Protein AF-A0AAV4I2E2-F1 (afdb_monomer_lite)

InterPro domains:
  IPR019147 Suppressor of white apricot, N-terminal domain [PF09750] (40-128)
  IPR019147 Suppressor of white apricot, N-terminal domain [SM01141] (39-127)
  IPR040397 Suppressor of white apricot [PTHR13161] (1-128)

Structure (mmCIF, N/CA/C/O backbone):
data_AF-A0AAV4I2E2-F1
#
_entry.id   AF-A0AAV4I2E2-F1
#
loop_
_atom_site.group_PDB
_atom_site.id
_atom_site.type_symbol
_atom_site.label_atom_id
_atom_site.label_alt_id
_atom_site.label_comp_id
_atom_site.label_asym_id
_atom_site.label_entity_id
_atom_site.label_seq_id
_atom_site.pdbx_PDB_ins_code
_atom_site.Cartn_x
_atom_site.Cartn_y
_atom_site.Cartn_z
_atom_site.occupancy
_atom_site.B_iso_or_equiv
_atom_site.auth_seq_id
_atom_site.auth_comp_id
_atom_site.auth_asym_id
_atom_site.auth_atom_id
_atom_site.pdbx_PDB_model_num
ATOM 1 N N . MET A 1 1 ? 33.200 1.925 -59.623 1.00 64.94 1 MET A N 1
ATOM 2 C CA . MET A 1 1 ? 31.795 2.356 -59.433 1.00 64.94 1 MET A CA 1
ATOM 3 C C . MET A 1 1 ? 30.841 1.229 -59.009 1.00 64.94 1 MET A C 1
ATOM 5 O O . MET A 1 1 ? 30.247 1.352 -57.949 1.00 64.94 1 MET A O 1
ATOM 9 N N . TRP A 1 2 ? 30.694 0.108 -59.734 1.00 77.62 2 TRP A N 1
ATOM 10 C CA . TRP A 1 2 ? 29.688 -0.926 -59.379 1.00 77.62 2 TRP A CA 1
ATOM 11 C C . TRP A 1 2 ? 29.949 -1.678 -58.055 1.00 77.62 2 TRP A C 1
ATOM 13 O O . TRP A 1 2 ? 29.027 -1.932 -57.280 1.00 77.62 2 TRP A O 1
ATOM 23 N N . HIS A 1 3 ? 31.210 -1.993 -57.744 1.00 85.81 3 HIS A N 1
ATOM 24 C CA . HIS A 1 3 ? 31.565 -2.692 -56.500 1.00 85.81 3 HIS A CA 1
ATOM 25 C C . HIS A 1 3 ? 31.297 -1.866 -55.231 1.00 85.81 3 HIS A C 1
ATOM 27 O O . HIS A 1 3 ? 30.927 -2.430 -54.200 1.00 85.81 3 HIS A O 1
ATOM 33 N N . GLU A 1 4 ? 31.441 -0.541 -55.299 1.00 87.38 4 GLU A N 1
ATOM 34 C CA . GLU A 1 4 ? 31.154 0.364 -54.179 1.00 87.38 4 GLU A CA 1
ATOM 35 C C . GLU A 1 4 ? 29.653 0.493 -53.933 1.00 87.38 4 GLU A C 1
ATOM 37 O O . GLU A 1 4 ? 29.216 0.367 -52.789 1.00 87.38 4 GLU A O 1
ATOM 42 N N . ALA A 1 5 ? 28.855 0.627 -54.998 1.00 88.75 5 ALA A N 1
ATOM 43 C CA . ALA A 1 5 ? 27.396 0.620 -54.906 1.0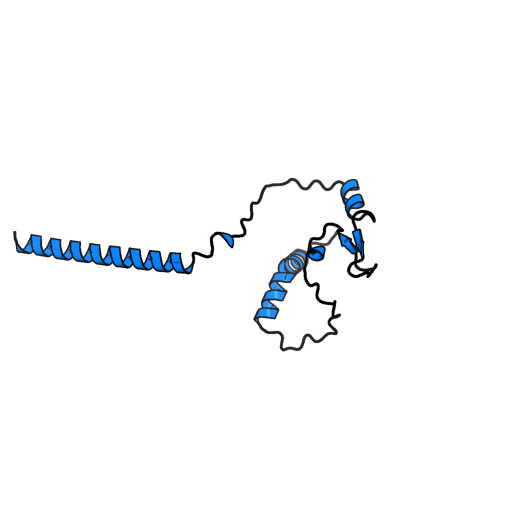0 88.75 5 ALA A CA 1
ATOM 44 C C . ALA A 1 5 ? 26.883 -0.674 -54.248 1.00 88.75 5 ALA A C 1
ATOM 46 O O . ALA A 1 5 ? 26.092 -0.639 -53.307 1.00 88.75 5 ALA A O 1
ATOM 47 N N . ARG A 1 6 ? 27.429 -1.829 -54.651 1.00 89.31 6 ARG A N 1
ATOM 48 C CA . ARG A 1 6 ? 27.070 -3.143 -54.093 1.00 89.31 6 ARG A CA 1
ATOM 49 C C . ARG A 1 6 ? 27.513 -3.313 -52.629 1.00 89.31 6 ARG A C 1
ATOM 51 O O . ARG A 1 6 ? 26.859 -4.013 -51.853 1.00 89.31 6 ARG A O 1
ATOM 58 N N . ARG A 1 7 ? 28.612 -2.662 -52.222 1.00 89.56 7 ARG A N 1
ATOM 59 C CA . ARG A 1 7 ? 29.067 -2.604 -50.820 1.00 89.56 7 ARG A CA 1
ATOM 60 C C . ARG A 1 7 ? 28.134 -1.736 -49.969 1.00 89.56 7 ARG A C 1
ATOM 62 O O . ARG A 1 7 ? 27.788 -2.145 -48.860 1.00 89.56 7 ARG A O 1
ATOM 69 N N . GLN A 1 8 ? 27.697 -0.585 -50.481 1.00 91.06 8 GLN A N 1
ATOM 70 C CA . GLN A 1 8 ? 26.727 0.268 -49.788 1.00 91.06 8 GLN A CA 1
ATOM 71 C C . GLN A 1 8 ? 25.364 -0.410 -49.647 1.00 91.06 8 GLN A C 1
ATOM 73 O O . GLN A 1 8 ? 24.791 -0.403 -48.560 1.00 91.06 8 GLN A O 1
ATOM 78 N N . GLU A 1 9 ? 24.890 -1.086 -50.691 1.00 92.00 9 GLU A N 1
ATOM 79 C CA . GLU A 1 9 ? 23.624 -1.818 -50.659 1.00 92.00 9 GLU A CA 1
ATOM 80 C C . GLU A 1 9 ? 23.613 -2.905 -49.569 1.00 92.00 9 GLU A C 1
ATOM 82 O O . GLU A 1 9 ? 22.664 -3.006 -48.790 1.00 92.00 9 GLU A O 1
ATOM 87 N N . ARG A 1 10 ? 24.701 -3.679 -49.441 1.00 90.19 10 ARG A N 1
ATOM 88 C CA . ARG A 1 10 ? 24.853 -4.668 -48.358 1.00 90.19 10 ARG A CA 1
ATOM 89 C C . ARG A 1 10 ? 24.819 -4.022 -46.972 1.00 90.19 10 ARG A C 1
ATOM 91 O O . ARG A 1 10 ? 24.179 -4.565 -46.073 1.00 90.19 10 ARG A O 1
ATOM 98 N N . LYS A 1 11 ? 25.464 -2.863 -46.803 1.00 93.00 11 LYS A N 1
ATOM 99 C CA . LYS A 1 11 ? 25.466 -2.115 -45.536 1.00 93.00 11 LYS A CA 1
ATOM 100 C C . LYS A 1 11 ? 24.058 -1.637 -45.166 1.00 93.00 11 LYS A C 1
ATOM 102 O O . LYS A 1 11 ? 23.632 -1.837 -44.033 1.00 93.00 11 LYS A O 1
ATOM 107 N N . ILE A 1 12 ? 23.320 -1.071 -46.122 1.00 93.31 12 ILE A N 1
ATOM 108 C CA . ILE A 1 12 ? 21.944 -0.591 -45.918 1.00 93.31 12 ILE A CA 1
ATOM 109 C C . ILE A 1 12 ? 21.008 -1.753 -45.560 1.00 93.31 12 ILE A C 1
ATOM 111 O O . ILE A 1 12 ? 20.235 -1.649 -44.609 1.00 93.31 12 ILE A O 1
ATOM 115 N N . ARG A 1 13 ? 21.118 -2.892 -46.258 1.00 92.50 13 ARG A N 1
ATOM 116 C CA . ARG A 1 13 ? 20.327 -4.095 -45.947 1.00 92.50 13 ARG A CA 1
ATOM 117 C C . ARG A 1 13 ? 20.605 -4.624 -44.537 1.00 92.50 13 ARG A C 1
ATOM 119 O O . ARG A 1 13 ? 19.661 -4.992 -43.844 1.00 92.50 13 ARG A O 1
ATOM 126 N N . GLY A 1 14 ? 21.867 -4.622 -44.098 1.00 93.75 14 GLY A N 1
ATOM 127 C CA . GLY A 1 14 ? 22.236 -4.998 -42.728 1.00 93.75 14 GLY A CA 1
ATOM 128 C C . GLY A 1 14 ? 21.582 -4.094 -41.682 1.00 93.75 14 GLY A C 1
ATOM 129 O O . GLY A 1 14 ? 20.897 -4.579 -40.784 1.00 93.75 14 GLY A O 1
ATOM 130 N N . ILE A 1 15 ? 21.689 -2.775 -41.871 1.00 94.56 15 ILE A N 1
ATOM 131 C CA . ILE A 1 15 ? 21.070 -1.771 -40.991 1.00 94.56 15 ILE A CA 1
ATOM 132 C C . ILE A 1 15 ? 19.547 -1.968 -40.904 1.00 94.56 15 ILE A C 1
ATOM 134 O O . ILE A 1 15 ? 18.972 -1.915 -39.817 1.00 94.56 15 ILE A O 1
ATOM 138 N N . MET A 1 16 ? 18.890 -2.238 -42.033 1.00 94.50 16 MET A N 1
ATOM 139 C CA . MET A 1 16 ? 17.442 -2.451 -42.091 1.00 94.50 16 MET A CA 1
ATOM 140 C C . MET A 1 16 ? 17.000 -3.692 -41.301 1.00 94.50 16 MET A C 1
ATOM 142 O O . MET A 1 16 ? 16.035 -3.628 -40.536 1.00 94.50 16 MET A O 1
ATOM 146 N N . VAL A 1 17 ? 17.716 -4.812 -41.445 1.00 95.12 17 VAL A N 1
ATOM 147 C CA . VAL A 1 17 ? 17.434 -6.046 -40.691 1.00 95.12 17 VAL A CA 1
ATOM 148 C C . VAL A 1 17 ? 17.647 -5.829 -39.193 1.00 95.12 17 VAL A C 1
ATOM 150 O O . VAL A 1 17 ? 16.817 -6.255 -38.387 1.00 95.12 17 VAL A O 1
ATOM 153 N N . ASP A 1 18 ? 18.707 -5.118 -38.812 1.00 95.38 18 ASP A N 1
ATOM 154 C CA . ASP A 1 18 ? 18.992 -4.810 -37.411 1.00 95.38 18 ASP A CA 1
ATOM 155 C C . ASP A 1 18 ? 17.950 -3.875 -36.794 1.00 95.38 18 ASP A C 1
ATOM 157 O O . ASP A 1 18 ? 17.562 -4.054 -35.635 1.00 95.38 18 ASP A O 1
ATOM 161 N N . PHE A 1 19 ? 17.458 -2.887 -37.547 1.00 95.81 19 PHE A N 1
ATOM 162 C CA . PHE A 1 19 ? 16.361 -2.037 -37.088 1.00 95.81 19 PHE A CA 1
ATOM 163 C C . PHE A 1 19 ? 15.069 -2.820 -36.904 1.00 95.81 19 PHE A C 1
ATOM 165 O O . PHE A 1 19 ? 14.438 -2.658 -35.858 1.00 95.81 19 PHE A O 1
ATOM 172 N N . LYS A 1 20 ? 14.728 -3.715 -37.837 1.00 95.19 20 LYS A N 1
ATOM 173 C CA . LYS A 1 20 ? 13.562 -4.594 -37.704 1.00 95.19 20 LYS A CA 1
ATOM 174 C C . LYS A 1 20 ? 13.671 -5.479 -36.460 1.00 95.19 20 LYS A C 1
ATOM 176 O O . LYS A 1 20 ? 12.811 -5.407 -35.590 1.00 95.19 20 LYS A O 1
ATOM 181 N N . ARG A 1 21 ? 14.790 -6.192 -36.286 1.00 95.19 21 ARG A N 1
ATOM 182 C CA . ARG A 1 21 ? 15.035 -7.029 -35.094 1.00 95.19 21 ARG A CA 1
ATOM 183 C C . ARG A 1 21 ? 14.978 -6.234 -33.789 1.00 95.19 21 ARG A C 1
ATOM 185 O O . ARG A 1 21 ? 14.477 -6.722 -32.782 1.00 95.19 21 ARG A O 1
ATOM 192 N N . ARG A 1 22 ? 15.500 -5.003 -33.776 1.00 94.56 22 ARG A N 1
ATOM 193 C CA . ARG A 1 22 ? 15.456 -4.128 -32.593 1.00 94.56 22 ARG A CA 1
ATOM 194 C C . ARG A 1 22 ? 14.039 -3.624 -32.302 1.00 94.56 22 ARG A C 1
ATOM 196 O O . ARG A 1 22 ? 13.715 -3.432 -31.132 1.00 94.56 22 ARG A O 1
ATOM 203 N N . ALA A 1 23 ? 13.234 -3.378 -33.332 1.00 95.19 23 ALA A N 1
ATOM 204 C CA . ALA A 1 23 ? 11.831 -3.011 -33.184 1.00 95.19 23 ALA A CA 1
ATOM 205 C C . ALA A 1 23 ? 11.009 -4.191 -32.644 1.00 95.19 23 ALA A C 1
ATOM 207 O O . ALA A 1 23 ? 10.270 -4.008 -31.681 1.00 95.19 23 ALA A O 1
ATOM 208 N N . ASP A 1 24 ? 11.228 -5.397 -33.173 1.00 94.50 24 ASP A N 1
ATOM 209 C CA . ASP A 1 24 ? 10.541 -6.616 -32.732 1.00 94.50 24 ASP A CA 1
ATOM 210 C C . ASP A 1 24 ? 10.845 -6.934 -31.259 1.00 94.50 24 ASP A C 1
ATOM 212 O O . ASP A 1 24 ? 9.919 -7.102 -30.469 1.00 94.50 24 ASP A O 1
ATOM 216 N N . ARG A 1 25 ? 12.119 -6.864 -30.834 1.00 94.44 25 ARG A N 1
ATOM 217 C CA . ARG A 1 25 ? 12.489 -7.026 -29.411 1.00 94.44 25 ARG A CA 1
ATOM 218 C C . ARG A 1 25 ? 11.832 -5.994 -28.494 1.00 94.44 25 ARG A C 1
ATOM 220 O O . ARG A 1 25 ? 11.418 -6.332 -27.391 1.00 94.44 25 ARG A O 1
ATOM 227 N N . ARG A 1 26 ? 11.747 -4.729 -28.930 1.00 92.00 26 ARG A N 1
ATOM 228 C CA . ARG A 1 26 ? 11.049 -3.679 -28.168 1.00 92.00 26 ARG A CA 1
ATOM 229 C C . ARG A 1 26 ? 9.563 -3.992 -28.050 1.00 92.00 26 ARG A C 1
ATOM 231 O O . ARG A 1 26 ? 9.015 -3.862 -26.964 1.00 92.00 26 ARG A O 1
ATOM 238 N N . ARG A 1 27 ? 8.928 -4.424 -29.142 1.00 91.44 27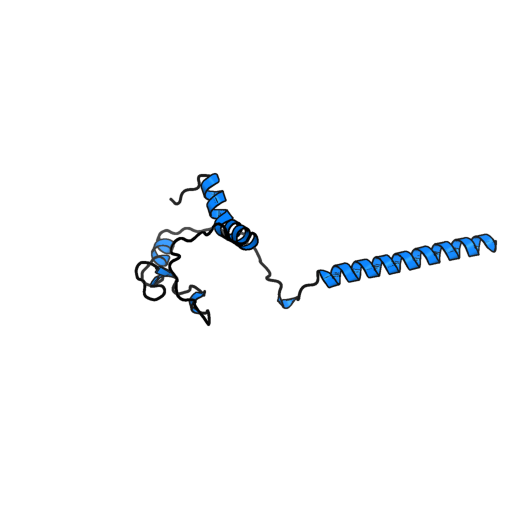 ARG A N 1
ATOM 239 C CA . ARG A 1 27 ? 7.517 -4.818 -29.141 1.00 91.44 27 ARG A CA 1
ATOM 240 C C . ARG A 1 27 ? 7.268 -5.971 -28.173 1.00 91.44 27 ARG A C 1
ATOM 242 O O . ARG A 1 27 ? 6.378 -5.864 -27.346 1.00 91.44 27 ARG A O 1
ATOM 249 N N . GLU A 1 28 ? 8.073 -7.027 -28.237 1.00 89.38 28 GLU A N 1
ATOM 250 C CA . GLU A 1 28 ? 7.954 -8.183 -27.339 1.00 89.38 28 GLU A CA 1
ATOM 251 C C . GLU A 1 28 ? 8.156 -7.813 -25.865 1.00 89.38 28 GLU A C 1
ATOM 253 O O . GLU A 1 28 ? 7.425 -8.300 -25.008 1.00 89.38 28 GLU A O 1
ATOM 258 N N . PHE A 1 29 ? 9.118 -6.936 -25.562 1.00 86.31 29 PHE A N 1
ATOM 259 C CA . PHE A 1 29 ? 9.326 -6.427 -24.206 1.00 86.31 29 PHE A CA 1
ATOM 260 C C . PHE A 1 29 ? 8.094 -5.676 -23.690 1.00 86.31 29 PHE A C 1
ATOM 262 O O . PHE A 1 29 ? 7.619 -5.962 -22.594 1.00 86.31 29 PHE A O 1
ATOM 269 N N . TYR A 1 30 ? 7.548 -4.754 -24.490 1.00 83.00 30 TYR A N 1
ATOM 270 C CA . TYR A 1 30 ? 6.368 -3.995 -24.085 1.00 83.00 30 TYR A CA 1
ATOM 271 C C . TYR A 1 30 ? 5.125 -4.873 -23.981 1.00 83.00 30 TYR A C 1
ATOM 273 O O . TYR A 1 30 ? 4.412 -4.735 -23.004 1.00 83.00 30 TYR A O 1
ATOM 281 N N . GLU A 1 31 ? 4.881 -5.805 -24.902 1.00 82.69 31 GLU A N 1
ATOM 282 C CA . GLU A 1 31 ? 3.727 -6.716 -24.820 1.00 82.69 31 GLU A CA 1
ATOM 283 C C . GLU A 1 31 ? 3.791 -7.645 -23.594 1.00 82.69 31 GLU A C 1
ATOM 285 O O . GLU A 1 31 ? 2.755 -7.948 -23.017 1.00 82.69 31 GLU A O 1
ATOM 290 N N . LYS A 1 32 ? 4.988 -8.035 -23.126 1.00 79.56 32 LYS A N 1
ATOM 291 C CA . LYS A 1 32 ? 5.139 -8.790 -21.866 1.00 79.56 32 LYS A CA 1
ATOM 292 C C . LYS A 1 32 ? 4.821 -7.970 -20.613 1.00 79.56 32 LYS A C 1
ATOM 294 O O . LYS A 1 32 ? 4.427 -8.541 -19.604 1.00 79.56 32 LYS A O 1
ATOM 299 N N . ILE A 1 33 ? 5.050 -6.659 -20.655 1.00 75.31 33 ILE A N 1
ATOM 300 C CA . ILE A 1 33 ? 4.911 -5.754 -19.496 1.00 75.31 33 ILE A CA 1
ATOM 301 C C . ILE A 1 33 ? 3.585 -4.988 -19.539 1.00 75.31 33 ILE A C 1
ATOM 303 O O . ILE A 1 33 ? 3.153 -4.415 -18.541 1.00 75.31 33 ILE A O 1
ATOM 307 N N . LYS A 1 34 ? 2.918 -4.979 -20.693 1.00 71.62 34 LYS A N 1
ATOM 308 C CA . LYS A 1 34 ? 1.613 -4.367 -20.905 1.00 71.62 34 LYS A CA 1
ATOM 309 C C . LYS A 1 34 ? 0.554 -5.202 -20.192 1.00 71.62 34 LYS A C 1
ATOM 311 O O . LYS A 1 34 ? -0.100 -6.054 -20.780 1.00 71.62 34 LYS A O 1
ATOM 316 N N . GLN A 1 35 ? 0.428 -4.949 -18.898 1.00 64.56 35 GLN A N 1
ATOM 317 C CA . GLN A 1 35 ? -0.695 -5.398 -18.092 1.00 64.56 35 GLN A CA 1
ATOM 318 C C . GLN A 1 35 ? -1.984 -4.731 -18.582 1.00 64.56 35 GLN A C 1
ATOM 320 O O . GLN A 1 35 ? -1.951 -3.730 -19.309 1.00 64.56 35 GLN A O 1
ATOM 325 N N . ASP A 1 36 ? -3.120 -5.320 -18.216 1.00 67.12 36 ASP A N 1
ATOM 326 C CA . ASP A 1 36 ? -4.435 -4.833 -18.609 1.00 67.12 36 ASP A CA 1
ATOM 327 C C . ASP A 1 36 ? -4.591 -3.348 -18.210 1.00 67.12 36 ASP A C 1
ATOM 329 O O . ASP A 1 36 ? -4.442 -3.011 -17.032 1.00 67.12 36 ASP A O 1
ATOM 333 N N . PRO A 1 37 ? -4.887 -2.433 -19.158 1.00 61.25 37 PRO A N 1
ATOM 334 C CA . PRO A 1 37 ? -5.103 -1.018 -18.869 1.00 61.25 37 PRO A CA 1
ATOM 335 C C . PRO A 1 37 ? -6.184 -0.758 -17.803 1.00 61.25 37 PRO A C 1
ATOM 337 O O . PRO A 1 37 ? -6.173 0.309 -17.188 1.00 61.25 37 PRO A O 1
ATOM 340 N N . THR A 1 38 ? -7.092 -1.710 -17.571 1.00 61.31 38 THR A N 1
ATOM 341 C CA . THR A 1 38 ? -8.135 -1.647 -16.535 1.00 61.31 38 THR A CA 1
ATOM 342 C C . THR A 1 38 ? -7.671 -2.135 -15.156 1.00 61.31 38 THR A C 1
ATOM 344 O O . THR A 1 38 ? -8.307 -1.807 -14.159 1.00 61.31 38 THR A O 1
ATOM 347 N N . GLN A 1 39 ? -6.536 -2.838 -15.073 1.00 57.38 39 GLN A N 1
ATOM 348 C CA . GLN A 1 39 ? -5.923 -3.306 -13.820 1.00 57.38 39 GLN A CA 1
ATOM 349 C C . GLN A 1 39 ? -4.937 -2.299 -13.208 1.00 57.38 39 GLN A C 1
ATOM 351 O O . GLN A 1 39 ? -4.409 -2.531 -12.121 1.00 57.38 39 GLN A O 1
ATOM 356 N N . PHE A 1 40 ? -4.681 -1.161 -13.862 1.00 57.22 40 PHE A N 1
ATOM 357 C CA . PHE A 1 40 ? -3.844 -0.122 -13.268 1.00 57.22 40 PHE A CA 1
ATOM 358 C C . PHE A 1 40 ? -4.608 0.620 -12.175 1.00 57.22 40 PHE A C 1
ATOM 360 O O . PHE A 1 40 ? -5.370 1.552 -12.444 1.00 57.22 40 PHE A O 1
ATOM 367 N N . LEU A 1 41 ? -4.328 0.267 -10.923 1.00 63.56 41 LEU A N 1
ATOM 368 C CA . LEU A 1 41 ? -4.642 1.129 -9.794 1.00 63.56 41 LEU A CA 1
ATOM 369 C C . LEU A 1 41 ? -3.822 2.420 -9.931 1.00 63.56 41 LEU A C 1
ATOM 371 O O . LEU A 1 41 ? -2.607 2.439 -9.736 1.00 63.56 41 LEU A O 1
ATOM 375 N N . ARG A 1 42 ? -4.481 3.518 -10.304 1.00 67.44 42 ARG A N 1
ATOM 376 C CA . ARG A 1 42 ? -3.841 4.834 -10.377 1.00 67.44 42 ARG A CA 1
ATOM 377 C C . ARG A 1 42 ? -3.900 5.507 -9.012 1.00 67.44 42 ARG A C 1
ATOM 379 O O . ARG A 1 42 ? -4.938 6.033 -8.621 1.00 67.44 42 ARG A O 1
ATOM 386 N N . MET A 1 43 ? -2.774 5.515 -8.307 1.00 67.19 43 MET A N 1
ATOM 387 C CA . MET A 1 43 ? -2.619 6.282 -7.072 1.00 67.19 43 MET A CA 1
ATOM 388 C C . MET A 1 43 ? -2.249 7.729 -7.405 1.00 67.19 43 MET A C 1
ATOM 390 O O . MET A 1 43 ? -1.208 7.994 -8.004 1.00 67.19 43 MET A O 1
ATOM 394 N N . TYR A 1 44 ? -3.097 8.675 -7.008 1.00 80.75 44 TYR A N 1
ATOM 395 C CA . TYR A 1 44 ? -2.810 10.104 -7.102 1.00 80.75 44 TYR A CA 1
ATOM 396 C C . TYR A 1 44 ? -2.546 10.651 -5.701 1.00 80.75 44 TYR A C 1
ATOM 398 O O . TYR A 1 44 ? -3.447 10.688 -4.869 1.00 80.75 44 TYR A O 1
ATOM 406 N N . GLY A 1 45 ? -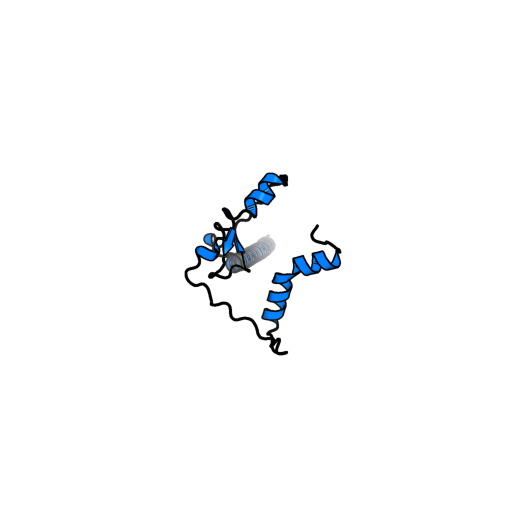1.317 11.095 -5.441 1.00 78.94 45 GLY A N 1
ATOM 407 C CA . GLY A 1 45 ? -0.982 11.814 -4.214 1.00 78.94 45 GLY A CA 1
ATOM 408 C C . GLY A 1 45 ? -1.273 13.305 -4.365 1.00 78.94 45 GLY A C 1
ATOM 409 O O . GLY A 1 45 ? -0.851 13.925 -5.342 1.00 78.94 45 GLY A O 1
ATOM 410 N N . ARG A 1 46 ? -1.968 13.901 -3.395 1.00 79.94 46 ARG A N 1
ATOM 411 C CA . ARG A 1 46 ? -2.021 15.359 -3.225 1.00 79.94 46 ARG A CA 1
ATOM 412 C C . ARG A 1 46 ? -1.402 15.715 -1.877 1.00 79.94 46 ARG A C 1
ATOM 414 O O . ARG A 1 46 ? -1.693 15.024 -0.904 1.00 79.94 46 ARG A O 1
ATOM 421 N N . PRO A 1 47 ? -0.583 16.777 -1.791 1.00 77.50 47 PRO A N 1
ATOM 422 C CA . PRO A 1 47 ? -0.167 17.292 -0.498 1.00 77.50 47 PRO A CA 1
ATOM 423 C C . PRO A 1 47 ? -1.415 17.794 0.231 1.00 77.50 47 PRO A C 1
ATOM 425 O O . PRO A 1 47 ? -2.089 18.715 -0.230 1.00 77.50 47 PRO A O 1
ATOM 428 N N . VAL A 1 48 ? -1.743 17.154 1.347 1.00 7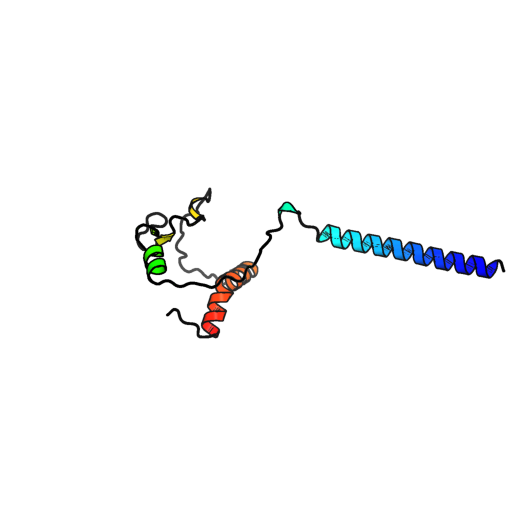5.19 48 VAL A N 1
ATOM 429 C CA . VAL A 1 48 ? -2.845 17.545 2.225 1.00 75.19 48 VAL A CA 1
ATOM 430 C C . VAL A 1 48 ? -2.239 17.946 3.559 1.00 75.19 48 VAL A C 1
ATOM 432 O O . VAL A 1 48 ? -1.356 17.269 4.083 1.00 75.19 48 VAL A O 1
ATOM 435 N N . LYS A 1 49 ? -2.69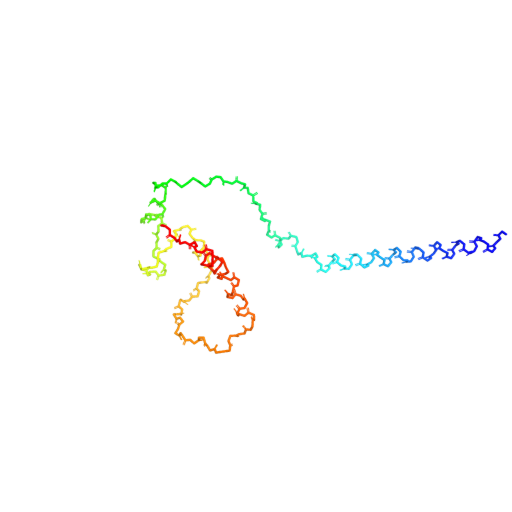9 19.071 4.105 1.00 80.12 49 LYS A N 1
ATOM 436 C CA . LYS A 1 49 ? -2.360 19.462 5.468 1.00 80.12 49 LYS A CA 1
ATOM 437 C C . LYS A 1 49 ? -3.242 18.655 6.412 1.00 80.12 49 LYS A C 1
ATOM 439 O O . LYS A 1 49 ? -4.463 18.774 6.354 1.00 80.12 49 LYS A O 1
ATOM 444 N N . ILE A 1 50 ? -2.629 17.827 7.251 1.00 75.25 50 ILE A N 1
ATOM 445 C CA . ILE A 1 50 ? -3.359 17.074 8.270 1.00 75.25 50 ILE A CA 1
ATOM 446 C C . ILE A 1 50 ? -3.809 18.079 9.331 1.00 75.25 50 ILE A C 1
ATOM 448 O O . ILE A 1 50 ? -2.990 18.689 10.020 1.00 75.25 50 ILE A O 1
ATOM 452 N N . HIS A 1 51 ? -5.116 18.296 9.412 1.00 69.81 51 HIS A N 1
ATOM 453 C CA . HIS A 1 51 ? -5.734 19.093 10.458 1.00 69.81 51 HIS A CA 1
ATOM 454 C C . HIS A 1 51 ? -6.226 18.136 11.542 1.00 69.81 51 HIS A C 1
ATOM 456 O O . HIS A 1 51 ? -7.287 17.535 11.406 1.00 69.81 51 HIS A O 1
ATOM 462 N N . LEU A 1 52 ? -5.423 17.967 12.593 1.00 73.19 52 LEU A N 1
ATOM 463 C CA . LEU A 1 52 ? -5.815 17.227 13.789 1.00 73.19 52 LEU A CA 1
ATOM 464 C C . LEU A 1 52 ? -6.618 18.173 14.681 1.00 73.19 52 LEU A C 1
ATOM 466 O O . LEU A 1 52 ? -6.056 18.888 15.506 1.00 73.19 52 LEU A O 1
ATOM 470 N N . ASP A 1 53 ? -7.925 18.239 14.450 1.00 84.44 53 ASP A N 1
ATOM 471 C CA . ASP A 1 53 ? -8.846 18.879 15.384 1.00 84.44 53 ASP A CA 1
ATOM 472 C C . ASP A 1 53 ? -9.220 17.852 16.470 1.00 84.44 53 ASP A C 1
ATOM 474 O O . ASP A 1 53 ? -9.815 16.822 16.137 1.00 84.44 53 ASP A O 1
ATOM 478 N N . PRO A 1 54 ? -8.895 18.099 17.754 1.00 84.56 54 PRO A N 1
ATOM 479 C CA . PRO A 1 54 ? -9.254 17.198 18.846 1.00 84.56 54 PRO A CA 1
ATOM 480 C C . PRO A 1 54 ? -10.754 16.887 18.905 1.00 84.56 54 PRO A C 1
ATOM 482 O O . PRO A 1 54 ? -11.133 15.769 19.242 1.00 84.56 54 PRO A O 1
ATOM 485 N N . ALA A 1 55 ? -11.621 17.839 18.543 1.00 86.00 55 ALA A N 1
ATOM 486 C CA . ALA A 1 55 ? -13.062 17.610 18.516 1.00 86.00 55 ALA A CA 1
ATOM 487 C C . ALA A 1 55 ? -13.464 16.627 17.407 1.00 86.00 55 ALA A C 1
ATOM 489 O O . ALA A 1 55 ? -14.334 15.783 17.617 1.00 86.00 55 ALA A O 1
ATOM 490 N N . VAL A 1 56 ? -12.802 16.700 16.248 1.00 83.00 56 VAL A N 1
ATOM 491 C CA . VAL A 1 56 ? -13.016 15.769 15.130 1.00 83.00 56 VAL A CA 1
ATOM 492 C C . VAL A 1 56 ? -12.479 14.381 15.471 1.00 83.00 56 VAL A C 1
ATOM 494 O O . VAL A 1 56 ? -13.156 13.397 15.189 1.00 83.00 56 VAL A O 1
ATOM 497 N N . ALA A 1 57 ? -11.319 14.292 16.128 1.00 81.56 57 ALA A N 1
ATOM 498 C CA . ALA A 1 57 ? -10.762 13.021 16.591 1.00 81.56 57 ALA A CA 1
ATOM 499 C C . ALA A 1 57 ? -11.701 12.323 17.593 1.00 81.56 57 ALA A C 1
ATOM 501 O O . ALA A 1 57 ? -12.093 11.180 17.379 1.00 81.56 57 ALA A O 1
ATOM 502 N N . MET A 1 58 ? -12.167 13.042 18.622 1.00 83.62 58 MET A N 1
ATOM 503 C CA . MET A 1 58 ? -13.139 12.497 19.581 1.00 83.62 58 MET A CA 1
ATOM 504 C C . MET A 1 58 ? -14.471 12.106 18.921 1.00 83.62 58 MET A C 1
ATOM 506 O O . MET A 1 58 ? -15.107 11.141 19.337 1.00 83.62 58 MET A O 1
ATOM 510 N N . ALA A 1 59 ? -14.919 12.844 17.900 1.00 85.38 59 ALA A N 1
ATOM 511 C CA . ALA A 1 59 ? -16.134 12.506 17.160 1.00 85.38 59 ALA A CA 1
ATOM 512 C C . ALA A 1 59 ? -15.965 11.245 16.289 1.00 85.38 59 ALA A C 1
ATOM 514 O O . ALA A 1 59 ? -16.921 10.480 16.129 1.00 85.38 59 ALA A O 1
ATOM 515 N N . ALA A 1 60 ? -14.765 11.010 15.750 1.00 81.69 60 ALA A N 1
ATOM 516 C CA . ALA A 1 60 ? -14.436 9.807 14.988 1.00 81.69 60 ALA A CA 1
ATOM 517 C C . ALA A 1 60 ? -14.404 8.551 15.876 1.00 81.69 60 ALA A C 1
ATOM 519 O O . ALA A 1 60 ? -14.894 7.507 15.464 1.00 81.69 60 ALA A O 1
ATOM 520 N N . GLU A 1 61 ? -13.936 8.667 17.121 1.00 82.75 61 GLU A N 1
ATOM 521 C CA . GLU A 1 61 ? -13.961 7.571 18.109 1.00 82.75 61 GLU A CA 1
ATOM 522 C C . GLU A 1 61 ? -15.304 7.439 18.849 1.00 82.75 61 GLU A C 1
ATOM 524 O O . GLU A 1 61 ? -15.496 6.567 19.699 1.00 82.75 61 GLU A O 1
ATOM 529 N N . GLY A 1 62 ? -16.264 8.309 18.534 1.00 84.69 62 GLY A N 1
ATOM 530 C CA . GLY A 1 62 ? -17.558 8.333 19.191 1.00 84.69 62 GLY A CA 1
ATOM 531 C C . GLY A 1 62 ? -18.414 7.090 18.896 1.00 84.69 62 GLY A C 1
ATOM 532 O O . GLY A 1 62 ? -18.306 6.474 17.833 1.00 84.69 62 GLY A O 1
ATOM 533 N N . PRO A 1 63 ? -19.387 6.771 19.770 1.00 83.62 63 PRO A N 1
ATOM 534 C CA . PRO A 1 63 ? -20.287 5.622 19.605 1.00 83.62 63 PRO A CA 1
ATOM 535 C C . PRO A 1 63 ? -21.219 5.728 18.384 1.00 83.62 63 PRO A C 1
ATOM 537 O O . PRO A 1 63 ? -21.912 4.776 18.048 1.00 83.62 63 PRO A O 1
ATOM 540 N N . GLN A 1 64 ? -21.281 6.898 17.738 1.00 85.75 64 GLN A N 1
ATOM 541 C CA . GLN A 1 64 ? -22.027 7.116 16.492 1.00 85.75 64 GLN A CA 1
ATOM 542 C C . GLN A 1 64 ? -21.208 6.794 15.236 1.00 85.75 64 GLN A C 1
ATOM 544 O O . GLN A 1 64 ? -21.783 6.699 14.149 1.00 85.75 64 GLN A O 1
ATOM 549 N N . SER A 1 65 ? -19.891 6.665 15.383 1.00 87.75 65 SER A N 1
ATOM 550 C CA . SER A 1 65 ? -18.924 6.410 14.314 1.00 87.75 65 SER A CA 1
ATOM 551 C C . SER A 1 65 ? -18.363 4.991 14.408 1.00 87.75 65 SER A C 1
ATOM 553 O O . SER A 1 65 ? -18.135 4.362 13.384 1.00 87.75 65 SER A O 1
ATOM 555 N N . MET A 1 66 ? -18.231 4.448 15.620 1.00 89.06 66 MET A N 1
ATOM 556 C CA . MET A 1 66 ? -17.694 3.110 15.866 1.00 89.06 66 MET A CA 1
ATOM 557 C C . MET A 1 66 ? -18.803 2.074 16.109 1.00 89.06 66 MET A C 1
ATOM 559 O O . MET A 1 66 ? -19.793 2.365 16.782 1.00 89.06 66 MET A O 1
ATOM 563 N N . MET A 1 67 ? -18.623 0.843 15.623 1.00 88.31 67 MET A N 1
ATOM 564 C CA . MET A 1 67 ? -19.526 -0.291 15.864 1.00 88.31 67 MET A CA 1
ATOM 565 C C . MET A 1 67 ? -18.773 -1.595 16.200 1.00 88.31 67 MET A C 1
ATOM 567 O O . MET A 1 67 ? -17.639 -1.763 15.753 1.00 88.31 67 MET A O 1
ATOM 571 N N . PRO A 1 68 ? -19.382 -2.536 16.952 1.00 87.50 68 PRO A N 1
ATOM 572 C CA . PRO A 1 68 ? -18.765 -3.829 17.261 1.00 87.50 68 PRO A CA 1
ATOM 573 C C . PRO A 1 68 ? -18.518 -4.673 16.007 1.00 87.50 68 PRO A C 1
ATOM 575 O O . PRO A 1 68 ? -19.437 -4.913 15.216 1.00 87.50 68 PRO A O 1
ATOM 578 N N . TRP A 1 69 ? -17.302 -5.186 15.845 1.00 84.25 69 TRP A N 1
ATOM 579 C CA . TRP A 1 69 ? -16.961 -6.098 14.759 1.00 84.25 69 TRP A CA 1
ATOM 580 C C . TRP A 1 69 ? -17.427 -7.516 15.072 1.00 84.25 69 TRP A C 1
ATOM 582 O O . TRP A 1 69 ? -17.077 -8.080 16.103 1.00 84.25 69 TRP A O 1
ATOM 592 N N . GLN A 1 70 ? -18.235 -8.104 14.184 1.00 80.81 70 GLN A N 1
ATOM 593 C CA . GLN A 1 70 ? -18.842 -9.430 14.388 1.00 80.81 70 GLN A CA 1
ATOM 594 C C . GLN A 1 70 ? -19.561 -9.597 15.747 1.00 80.81 70 GLN A C 1
ATOM 596 O O . GLN A 1 70 ? -19.704 -10.709 16.249 1.00 80.81 70 GLN A O 1
ATOM 601 N N . GLY A 1 71 ? -20.040 -8.498 16.342 1.00 79.50 71 GLY A N 1
ATOM 602 C CA . GLY A 1 71 ? -20.701 -8.510 17.651 1.00 79.50 71 GLY A CA 1
ATOM 603 C C . GLY A 1 71 ? -19.759 -8.522 18.862 1.00 79.50 71 GLY A C 1
ATOM 604 O O . GLY A 1 71 ? -20.249 -8.521 19.990 1.00 79.50 71 GLY A O 1
ATOM 605 N N . ASP A 1 72 ? -18.439 -8.491 18.663 1.00 80.38 72 ASP A N 1
ATOM 606 C CA . ASP A 1 72 ? -17.458 -8.339 19.739 1.00 80.38 72 ASP A CA 1
ATOM 607 C C . ASP A 1 72 ? -17.323 -6.863 20.142 1.00 80.38 72 ASP A C 1
ATOM 609 O O . ASP A 1 72 ? -16.807 -6.035 19.394 1.00 80.38 72 ASP A O 1
ATOM 613 N N . ALA A 1 73 ? -17.789 -6.526 21.346 1.00 82.62 73 ALA A N 1
ATOM 614 C CA . ALA A 1 73 ? -17.735 -5.166 21.882 1.00 82.62 73 ALA A CA 1
ATOM 615 C C . ALA A 1 73 ? -16.318 -4.704 22.270 1.00 82.62 73 ALA A C 1
ATOM 617 O O . ALA A 1 73 ? -16.113 -3.516 22.510 1.00 82.62 73 ALA A O 1
ATOM 618 N N . THR A 1 74 ? -15.347 -5.619 22.349 1.00 85.19 74 THR A N 1
ATOM 619 C CA . THR A 1 74 ? -13.938 -5.279 22.604 1.00 85.19 74 THR A CA 1
ATOM 620 C C . THR A 1 74 ? -13.180 -4.926 21.326 1.00 85.19 74 THR A C 1
ATOM 622 O O . THR A 1 74 ? -12.117 -4.312 21.393 1.00 85.19 74 THR A O 1
ATOM 625 N N . ASN A 1 75 ? -13.746 -5.261 20.164 1.00 84.19 75 ASN A N 1
ATOM 626 C CA . ASN A 1 75 ? -13.171 -5.006 18.853 1.00 84.19 75 ASN A CA 1
ATOM 627 C C . ASN A 1 75 ? -14.083 -4.071 18.052 1.00 84.19 75 ASN A C 1
ATOM 629 O O . ASN A 1 75 ? -15.039 -4.499 17.406 1.00 84.19 75 ASN A O 1
ATOM 633 N N . MET A 1 76 ? -13.796 -2.774 18.116 1.00 86.25 76 MET A N 1
ATOM 634 C CA . MET A 1 76 ? -14.601 -1.741 17.470 1.00 86.25 76 MET A CA 1
ATOM 635 C C . MET A 1 76 ? -14.024 -1.379 16.100 1.00 86.25 76 MET A C 1
ATOM 637 O O . MET A 1 76 ? -12.813 -1.231 15.945 1.00 86.25 76 MET A O 1
ATOM 641 N N . ILE A 1 77 ? -14.894 -1.187 15.111 1.00 87.50 77 ILE A N 1
ATOM 642 C CA . ILE A 1 77 ? -14.525 -0.742 13.762 1.00 87.50 77 ILE A CA 1
ATOM 643 C C . ILE A 1 77 ? -15.318 0.497 13.359 1.00 87.50 77 ILE A C 1
ATOM 645 O O . ILE A 1 77 ? -16.409 0.733 13.880 1.00 87.50 77 ILE A O 1
ATOM 649 N N . ASP A 1 78 ? -14.787 1.273 12.415 1.00 88.81 78 ASP A N 1
ATOM 650 C CA . ASP A 1 78 ? -15.530 2.374 11.804 1.00 88.81 78 ASP A CA 1
ATOM 651 C C . ASP A 1 78 ? -16.783 1.815 11.105 1.00 88.81 78 ASP A C 1
ATOM 653 O O . ASP A 1 78 ? -16.730 0.827 10.374 1.00 88.81 78 ASP A O 1
ATOM 657 N N . ARG A 1 79 ? -17.936 2.443 11.319 1.00 85.00 79 ARG A N 1
ATOM 658 C CA . ARG A 1 79 ? -19.201 2.098 10.653 1.00 85.00 79 ARG A CA 1
ATOM 659 C C . ARG A 1 79 ? -19.155 2.259 9.131 1.00 85.00 79 ARG A C 1
ATOM 661 O O . ARG A 1 79 ? -20.014 1.715 8.441 1.00 85.00 79 ARG A O 1
ATOM 668 N N . PHE A 1 80 ? -18.218 3.056 8.623 1.00 81.88 80 PHE A N 1
ATOM 669 C CA . PHE A 1 80 ? -17.947 3.256 7.201 1.00 81.88 80 PHE A CA 1
ATOM 670 C C . PHE A 1 80 ? -16.778 2.394 6.706 1.00 81.88 80 PHE A C 1
ATOM 672 O O . PHE A 1 80 ? -16.344 2.545 5.562 1.00 81.88 80 PHE A O 1
ATOM 679 N N . ASP A 1 81 ? -16.269 1.488 7.542 1.00 85.62 81 ASP A N 1
ATOM 680 C CA . ASP A 1 81 ? -15.259 0.518 7.150 1.00 85.62 81 ASP A CA 1
ATOM 681 C C . ASP A 1 81 ? -15.803 -0.405 6.047 1.00 85.62 81 ASP A C 1
ATOM 683 O O . ASP A 1 81 ? -16.830 -1.075 6.185 1.00 85.62 81 ASP A O 1
ATOM 687 N N . VAL A 1 82 ? -15.084 -0.444 4.924 1.00 81.19 82 VAL A N 1
ATOM 688 C CA . VAL A 1 82 ? -15.502 -1.130 3.691 1.00 81.19 82 VAL A CA 1
ATOM 689 C C . VAL A 1 82 ? -15.496 -2.656 3.847 1.00 81.19 82 VAL A C 1
ATOM 691 O O . VAL A 1 82 ? -16.024 -3.363 2.992 1.00 81.19 82 VAL A O 1
ATOM 694 N N . ARG A 1 83 ? -14.960 -3.213 4.942 1.00 74.94 83 ARG A N 1
ATOM 695 C CA . ARG A 1 83 ? -15.034 -4.661 5.207 1.00 74.94 83 ARG A CA 1
ATOM 696 C C . ARG A 1 83 ? -16.472 -5.169 5.311 1.00 74.94 83 ARG A C 1
ATOM 698 O O . ARG A 1 83 ? -16.709 -6.336 5.013 1.00 74.94 83 ARG A O 1
ATOM 705 N N . ALA A 1 84 ? -17.431 -4.306 5.657 1.00 67.12 84 ALA A N 1
ATOM 706 C CA . ALA A 1 84 ? -18.856 -4.635 5.613 1.00 67.12 84 ALA A CA 1
ATOM 707 C C . ALA A 1 84 ? -19.375 -4.933 4.188 1.00 67.12 84 ALA A C 1
ATOM 709 O O . ALA A 1 84 ? -20.414 -5.570 4.040 1.00 67.12 84 ALA A O 1
ATOM 710 N N . ASN A 1 85 ? -18.660 -4.501 3.142 1.00 73.06 85 ASN A N 1
ATOM 711 C CA . ASN A 1 85 ? -18.997 -4.738 1.735 1.00 73.06 85 ASN A CA 1
ATOM 712 C C . ASN A 1 85 ? -18.412 -6.047 1.174 1.00 73.06 85 ASN A C 1
ATOM 714 O O . ASN A 1 85 ? -18.581 -6.313 -0.014 1.00 73.06 85 ASN A O 1
ATOM 718 N N . LEU A 1 86 ? -17.690 -6.838 1.974 1.00 77.88 86 LEU A N 1
ATOM 719 C CA . LEU A 1 86 ? -17.148 -8.122 1.529 1.00 77.88 86 LEU A CA 1
ATOM 720 C C . LEU A 1 86 ? -18.258 -9.182 1.486 1.00 77.88 86 LEU A C 1
ATOM 722 O O . LEU A 1 86 ? -18.936 -9.407 2.485 1.00 77.88 86 LEU A O 1
ATOM 726 N N . ASP A 1 87 ? -18.391 -9.877 0.353 1.00 79.81 87 ASP A N 1
ATOM 727 C CA . ASP A 1 87 ? -19.387 -10.949 0.166 1.00 79.81 87 ASP A CA 1
ATOM 728 C C . ASP A 1 87 ? -19.196 -12.117 1.148 1.00 79.81 87 ASP A C 1
ATOM 730 O O . ASP A 1 87 ? -20.150 -12.786 1.547 1.00 79.81 87 ASP A O 1
ATOM 734 N N . LEU A 1 88 ? -17.945 -12.369 1.539 1.00 82.56 88 LEU A N 1
ATOM 735 C CA . LEU A 1 88 ? -17.566 -13.383 2.509 1.00 82.56 88 LEU A CA 1
ATOM 736 C C . LEU A 1 88 ? -16.571 -12.778 3.495 1.00 82.56 88 LEU A C 1
ATOM 738 O O . LEU A 1 88 ? -15.482 -12.350 3.110 1.00 82.56 88 LEU A O 1
ATOM 742 N N . ILE A 1 89 ? -16.924 -12.814 4.776 1.00 76.56 89 ILE A N 1
ATOM 743 C CA . ILE A 1 89 ? -16.001 -12.512 5.866 1.00 76.56 89 ILE A CA 1
ATOM 744 C C . ILE A 1 89 ? -15.636 -13.850 6.517 1.00 76.56 89 ILE A C 1
ATOM 746 O O . ILE A 1 89 ? -16.514 -14.492 7.102 1.00 76.56 89 ILE A O 1
ATOM 750 N N . PRO A 1 90 ? -14.375 -14.305 6.418 1.00 73.25 90 PRO A N 1
ATOM 751 C CA . PRO A 1 90 ? -13.941 -15.512 7.103 1.00 73.25 90 PRO A CA 1
ATOM 752 C C . PRO A 1 90 ? -14.192 -15.391 8.615 1.00 73.25 90 PRO A C 1
ATOM 754 O O . PRO A 1 90 ? -13.986 -14.311 9.182 1.00 73.25 90 PRO A O 1
ATOM 757 N N . PRO A 1 91 ? -14.635 -16.465 9.291 1.00 71.31 91 PRO A N 1
ATOM 758 C CA . PRO A 1 91 ? -14.740 -16.453 10.742 1.00 71.31 91 PRO A CA 1
ATOM 759 C C . PRO A 1 91 ? -13.361 -16.189 11.346 1.00 71.31 91 PRO A C 1
ATOM 761 O O . PRO A 1 91 ? -12.356 -16.723 10.870 1.00 71.31 91 PRO A O 1
ATOM 764 N N . TYR A 1 92 ? -13.311 -15.373 12.400 1.00 67.31 92 TYR A N 1
ATOM 765 C CA . TYR A 1 92 ? -12.084 -15.209 13.168 1.00 67.31 92 TYR A CA 1
ATOM 766 C C . TYR A 1 92 ? -11.721 -16.555 13.800 1.00 67.31 92 TYR A C 1
ATOM 768 O O . TYR A 1 92 ? -12.390 -17.033 14.716 1.00 67.31 92 TYR A O 1
ATOM 776 N N . VAL A 1 93 ? -10.669 -17.183 13.283 1.00 69.62 93 VAL A N 1
ATOM 777 C CA . VAL A 1 93 ? -10.037 -18.334 13.916 1.00 69.62 93 VAL A CA 1
ATOM 778 C C . VAL A 1 93 ? -8.920 -17.746 14.772 1.00 69.62 93 VAL A C 1
ATOM 780 O O . VAL A 1 93 ? -7.916 -17.323 14.199 1.00 69.62 93 VAL A O 1
ATOM 783 N N . PRO A 1 94 ? -9.088 -17.629 16.105 1.00 55.41 94 PRO A N 1
ATOM 784 C CA . PRO A 1 94 ? -8.001 -17.184 16.961 1.00 55.41 94 PRO A CA 1
ATOM 785 C C . PRO A 1 94 ? -6.841 -18.140 16.734 1.00 55.41 94 PRO A C 1
ATOM 787 O O . PRO A 1 94 ? -6.967 -19.338 17.004 1.00 55.41 94 PRO A O 1
ATOM 790 N N . ASP A 1 95 ? -5.754 -17.612 16.181 1.00 54.69 95 ASP A N 1
ATOM 791 C CA . ASP A 1 95 ? -4.557 -18.382 15.910 1.00 54.69 95 ASP A CA 1
ATOM 792 C C . ASP A 1 95 ? -4.017 -18.874 17.253 1.00 54.69 95 ASP A C 1
ATOM 794 O O . ASP A 1 95 ? -3.398 -18.145 18.032 1.00 54.69 95 ASP A O 1
ATOM 798 N N . ARG A 1 96 ? -4.341 -20.125 17.582 1.00 50.66 96 ARG A N 1
ATOM 799 C CA . ARG A 1 96 ? -3.680 -20.843 18.658 1.00 50.66 96 ARG A CA 1
ATOM 800 C C . ARG A 1 96 ? -2.319 -21.226 18.121 1.00 50.66 96 ARG A C 1
ATOM 802 O O . ARG A 1 96 ? -2.142 -22.358 17.685 1.00 50.66 96 ARG A O 1
ATOM 809 N N . SER A 1 97 ? -1.407 -20.258 18.167 1.00 52.50 97 SER A N 1
ATOM 810 C CA . SER A 1 97 ? 0.027 -20.459 18.328 1.00 52.50 97 SER A CA 1
ATOM 811 C C . SER A 1 97 ? 0.510 -21.774 17.732 1.00 52.50 97 SER A C 1
ATOM 813 O O . SER A 1 97 ? 0.854 -22.697 18.462 1.00 52.50 97 SER A O 1
ATOM 815 N N . ASN A 1 98 ? 0.524 -21.865 16.414 1.00 48.66 98 ASN A N 1
ATOM 816 C CA . ASN A 1 98 ? 1.490 -22.706 15.743 1.00 48.66 98 ASN A CA 1
ATOM 817 C C . ASN A 1 98 ? 2.029 -21.866 14.593 1.00 48.66 98 ASN A C 1
ATOM 819 O O . ASN A 1 98 ? 1.767 -22.139 13.424 1.00 48.66 98 ASN A O 1
ATOM 823 N N . LEU A 1 99 ? 2.872 -20.890 14.952 1.00 50.69 99 LEU A N 1
ATOM 824 C CA . LEU A 1 99 ? 4.108 -20.655 14.208 1.00 50.69 99 LEU A CA 1
ATOM 825 C C . LEU A 1 99 ? 4.843 -22.001 14.152 1.00 50.69 99 LEU A C 1
ATOM 827 O O . LEU A 1 99 ? 5.796 -22.244 14.883 1.00 50.69 99 LEU A O 1
ATOM 831 N N . SER A 1 100 ? 4.323 -22.941 13.367 1.00 52.81 100 SER A N 1
ATOM 832 C CA . SER A 1 100 ? 5.095 -24.092 12.976 1.00 52.81 100 SER A CA 1
ATOM 833 C C . SER A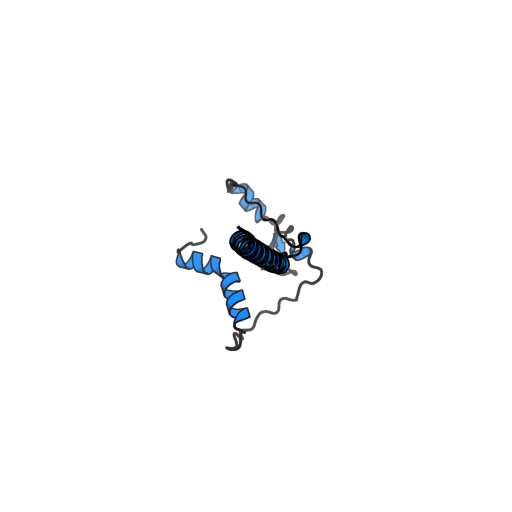 1 100 ? 6.275 -23.512 12.211 1.00 52.81 100 SER A C 1
ATOM 835 O O . SER A 1 100 ? 6.113 -22.566 11.432 1.00 52.81 100 SER A O 1
ATOM 837 N N . ASP A 1 101 ? 7.459 -24.074 12.403 1.00 56.09 101 ASP A N 1
ATOM 838 C CA . ASP A 1 101 ? 8.658 -23.683 11.659 1.00 56.09 101 ASP A CA 1
ATOM 839 C C . ASP A 1 101 ? 8.499 -23.821 10.124 1.00 56.09 101 ASP A C 1
ATOM 841 O O . ASP A 1 101 ? 9.410 -23.472 9.377 1.00 56.09 101 ASP A O 1
ATOM 845 N N . ALA A 1 102 ? 7.334 -24.279 9.651 1.00 56.75 102 ALA A N 1
ATOM 846 C CA . ALA A 1 102 ? 6.948 -24.524 8.272 1.00 56.75 102 ALA A CA 1
ATOM 847 C C . ALA A 1 102 ? 6.087 -23.415 7.625 1.00 56.75 102 ALA A C 1
ATOM 849 O O . ALA A 1 102 ? 5.362 -23.710 6.678 1.00 56.75 102 ALA A O 1
ATOM 850 N N . LEU A 1 103 ? 6.131 -22.159 8.093 1.00 59.34 103 LEU A N 1
ATOM 851 C CA . LEU A 1 103 ? 5.629 -21.057 7.254 1.00 59.34 103 LEU A CA 1
ATOM 852 C C . LEU A 1 103 ? 6.453 -21.003 5.963 1.00 59.34 103 LEU A C 1
ATOM 854 O O . LEU A 1 103 ? 7.685 -20.922 6.031 1.00 59.34 103 LEU A O 1
ATOM 858 N N . ASP A 1 104 ? 5.764 -21.034 4.824 1.00 71.50 104 ASP A N 1
ATOM 859 C CA . ASP A 1 104 ? 6.373 -20.899 3.504 1.00 71.50 104 ASP A CA 1
ATOM 860 C C . ASP A 1 104 ? 7.149 -19.572 3.410 1.00 71.50 104 ASP A C 1
ATOM 862 O O . ASP A 1 104 ? 6.817 -18.577 4.067 1.00 71.50 104 ASP A O 1
ATOM 866 N N . GLU A 1 105 ? 8.214 -19.544 2.615 1.00 75.75 105 GLU A N 1
ATOM 867 C CA . GLU A 1 105 ? 9.094 -18.379 2.483 1.00 75.75 105 GLU A CA 1
ATOM 868 C C . GLU A 1 105 ? 8.320 -17.153 1.959 1.00 75.75 105 GLU A C 1
ATOM 870 O O . GLU A 1 105 ? 8.542 -16.028 2.416 1.00 75.75 105 GLU A O 1
ATOM 875 N N . GLU A 1 106 ? 7.326 -17.381 1.094 1.00 74.38 106 GLU A N 1
ATOM 876 C CA . GLU A 1 106 ? 6.399 -16.353 0.605 1.00 74.38 106 GLU A CA 1
ATOM 877 C C . GLU A 1 106 ? 5.501 -15.784 1.709 1.00 74.38 106 GLU A C 1
ATOM 879 O O . GLU A 1 106 ? 5.269 -14.575 1.760 1.00 74.38 106 GLU A O 1
ATOM 884 N N . GLU A 1 107 ? 5.029 -16.620 2.632 1.00 75.06 107 GLU A N 1
ATOM 885 C CA . GLU A 1 107 ? 4.164 -16.187 3.731 1.00 75.06 107 GLU A CA 1
ATOM 886 C C . GLU A 1 107 ? 4.949 -15.370 4.764 1.00 75.06 107 GLU A C 1
ATOM 888 O O . GLU A 1 107 ? 4.464 -14.361 5.284 1.00 75.06 107 GLU A O 1
ATOM 893 N N . ARG A 1 108 ? 6.217 -15.734 4.993 1.00 79.81 108 ARG A N 1
ATOM 894 C CA . ARG A 1 108 ? 7.151 -14.935 5.799 1.00 79.81 108 ARG A CA 1
ATOM 895 C C . ARG A 1 108 ? 7.415 -13.572 5.170 1.00 79.81 108 ARG A C 1
ATOM 897 O O . ARG A 1 108 ? 7.365 -12.565 5.877 1.00 79.81 108 ARG A O 1
ATOM 904 N N . PHE A 1 109 ? 7.657 -13.526 3.860 1.00 80.69 109 PHE A N 1
ATOM 905 C CA . PHE A 1 109 ? 7.854 -12.267 3.141 1.00 80.69 109 PHE A CA 1
ATOM 906 C C . PHE A 1 109 ? 6.592 -11.394 3.178 1.00 80.69 109 PHE A C 1
ATOM 908 O O . PHE A 1 109 ? 6.666 -10.205 3.488 1.00 80.69 109 PHE A O 1
ATOM 915 N N . GLY A 1 110 ? 5.422 -11.995 2.951 1.00 80.50 110 GLY A N 1
ATOM 916 C CA . GLY A 1 110 ? 4.135 -11.308 3.035 1.00 80.50 110 GLY A CA 1
ATOM 917 C C . GLY A 1 110 ? 3.868 -10.724 4.422 1.00 80.50 110 GLY A C 1
ATOM 918 O O . GLY A 1 110 ? 3.434 -9.577 4.535 1.00 80.50 110 GLY A O 1
ATOM 919 N N . ASN A 1 111 ? 4.182 -11.470 5.483 1.00 79.50 111 ASN A N 1
ATOM 920 C CA . ASN A 1 111 ? 4.066 -10.977 6.853 1.00 79.50 111 ASN A CA 1
ATOM 921 C C . ASN A 1 111 ? 5.048 -9.836 7.139 1.00 79.50 111 ASN A C 1
ATOM 923 O O . ASN A 1 111 ? 4.645 -8.836 7.730 1.00 79.50 111 ASN A O 1
ATOM 927 N N . TYR A 1 112 ? 6.302 -9.933 6.688 1.00 83.88 112 TYR A N 1
ATOM 928 C CA . TYR A 1 112 ? 7.257 -8.833 6.836 1.00 83.88 112 TYR A CA 1
ATOM 929 C C . TYR A 1 112 ? 6.746 -7.552 6.169 1.00 83.88 112 TYR A C 1
ATOM 931 O O . TYR A 1 112 ? 6.680 -6.521 6.831 1.00 83.88 112 TYR A O 1
ATOM 939 N N . GLU A 1 113 ? 6.307 -7.608 4.908 1.00 86.44 113 GLU A N 1
ATOM 940 C CA . GLU A 1 113 ? 5.774 -6.423 4.222 1.00 86.44 113 GLU A CA 1
ATOM 941 C C . GLU A 1 113 ? 4.493 -5.893 4.891 1.00 86.44 113 GLU A C 1
ATOM 943 O O . GLU A 1 113 ? 4.312 -4.680 4.990 1.00 86.44 113 GLU A O 1
ATOM 948 N N . ARG A 1 114 ? 3.635 -6.775 5.431 1.00 84.12 114 ARG A N 1
ATOM 949 C CA . ARG A 1 114 ? 2.421 -6.385 6.173 1.00 84.12 114 ARG A CA 1
ATOM 950 C C . ARG A 1 114 ? 2.740 -5.570 7.431 1.00 84.12 114 ARG A C 1
ATOM 952 O O . ARG A 1 114 ? 2.023 -4.618 7.726 1.00 84.12 114 ARG A O 1
ATOM 959 N N . TYR A 1 115 ? 3.792 -5.932 8.164 1.00 85.62 115 TYR A N 1
ATOM 960 C CA . TYR A 1 115 ? 4.179 -5.271 9.419 1.00 85.62 115 TYR A CA 1
ATOM 961 C C . TYR A 1 115 ? 5.355 -4.300 9.268 1.00 85.62 115 TYR A C 1
ATOM 963 O O . TYR A 1 115 ? 5.779 -3.695 10.252 1.00 85.62 115 TYR A O 1
ATOM 971 N N . ARG A 1 116 ? 5.868 -4.105 8.051 1.00 88.56 116 ARG A N 1
ATOM 972 C CA . ARG A 1 116 ? 7.090 -3.344 7.773 1.00 88.56 116 ARG A CA 1
ATOM 973 C C . ARG A 1 116 ? 7.100 -1.964 8.412 1.00 88.56 116 ARG A C 1
ATOM 975 O O . ARG A 1 116 ? 8.056 -1.616 9.090 1.00 88.56 116 ARG A O 1
ATOM 982 N N . THR A 1 117 ? 6.028 -1.198 8.236 1.00 81.00 117 THR A N 1
ATOM 983 C CA . THR A 1 117 ? 5.930 0.158 8.791 1.00 81.00 117 THR A CA 1
ATOM 984 C C . THR A 1 117 ? 5.944 0.157 10.316 1.00 81.00 117 THR A C 1
ATOM 986 O O . THR A 1 117 ? 6.543 1.042 10.912 1.00 81.00 117 THR A O 1
ATOM 989 N N . LEU A 1 118 ? 5.335 -0.842 10.962 1.00 81.06 118 LEU A N 1
ATOM 990 C CA . LEU A 1 118 ? 5.374 -0.968 12.420 1.00 81.06 118 LEU A CA 1
ATOM 991 C C . LEU A 1 118 ? 6.795 -1.280 12.903 1.00 81.06 118 LEU A C 1
ATOM 993 O O . LEU A 1 118 ? 7.260 -0.647 13.844 1.00 81.06 118 LEU A O 1
ATOM 997 N N . VAL A 1 119 ? 7.507 -2.169 12.205 1.00 84.69 119 VAL A N 1
ATOM 998 C CA . VAL A 1 119 ? 8.916 -2.492 12.489 1.00 84.69 119 VAL A CA 1
ATOM 999 C C . VAL A 1 119 ? 9.824 -1.275 12.279 1.00 84.69 119 VAL A C 1
ATOM 1001 O O . VAL A 1 119 ? 10.683 -0.989 13.110 1.00 84.69 119 VAL A O 1
ATOM 1004 N N . GLU A 1 120 ? 9.638 -0.532 11.186 1.00 86.81 120 GLU A N 1
ATOM 1005 C CA . GLU A 1 120 ? 10.393 0.692 10.896 1.00 86.81 120 GLU A CA 1
ATOM 1006 C C . GLU A 1 120 ? 10.112 1.787 11.938 1.00 86.81 120 GLU A C 1
ATOM 1008 O O . GLU A 1 120 ? 11.045 2.440 12.405 1.00 86.81 120 GLU A O 1
ATOM 1013 N N . ASN A 1 121 ? 8.853 1.950 12.354 1.00 82.50 121 ASN A N 1
ATOM 1014 C CA . ASN A 1 121 ? 8.455 2.893 13.400 1.00 82.50 121 ASN A CA 1
ATOM 1015 C C . ASN A 1 121 ? 9.049 2.518 14.763 1.00 82.50 121 ASN A C 1
ATOM 1017 O O . ASN A 1 121 ? 9.564 3.390 15.462 1.00 82.50 121 ASN A O 1
ATOM 1021 N N . GLU A 1 122 ? 9.025 1.235 15.129 1.00 85.94 122 GLU A N 1
ATOM 1022 C CA . GLU A 1 122 ? 9.647 0.735 16.357 1.00 85.94 122 GLU A CA 1
ATOM 1023 C C . GLU A 1 122 ? 11.163 0.972 16.343 1.00 85.94 122 GLU A C 1
ATOM 1025 O O . GLU A 1 122 ? 11.714 1.518 17.301 1.00 85.94 122 GLU A O 1
ATOM 1030 N N . ALA A 1 123 ? 11.834 0.657 15.229 1.00 85.69 123 ALA A N 1
ATOM 1031 C CA . ALA A 1 123 ? 13.263 0.911 15.049 1.00 85.69 123 ALA A CA 1
ATOM 1032 C C . ALA A 1 123 ? 13.610 2.410 15.096 1.00 85.69 123 ALA A C 1
ATOM 1034 O O . ALA A 1 123 ? 14.668 2.789 15.601 1.00 85.69 123 ALA A O 1
ATOM 1035 N N . ALA A 1 124 ? 12.715 3.270 14.606 1.00 89.69 124 ALA A N 1
ATOM 1036 C CA . ALA A 1 124 ? 12.831 4.723 14.699 1.00 89.69 124 ALA A CA 1
ATOM 1037 C C . ALA A 1 124 ? 12.469 5.279 16.092 1.00 89.69 124 ALA A C 1
ATOM 1039 O O . ALA A 1 124 ? 12.626 6.477 16.333 1.00 89.69 124 ALA A O 1
ATOM 1040 N N . GLY A 1 125 ? 11.994 4.435 17.016 1.00 85.50 125 GLY A N 1
ATOM 1041 C CA . GLY A 1 125 ? 11.559 4.839 18.352 1.00 85.50 125 GLY A CA 1
ATOM 1042 C C . GLY A 1 125 ? 10.267 5.662 18.361 1.00 85.50 125 GLY A C 1
ATOM 1043 O O . GLY A 1 125 ? 10.003 6.368 19.337 1.00 85.50 125 GLY A O 1
ATOM 1044 N N . CYS A 1 126 ? 9.468 5.599 17.294 1.00 73.81 126 CYS A N 1
ATOM 1045 C CA . CYS A 1 126 ? 8.164 6.246 17.227 1.00 73.81 126 CYS A CA 1
ATOM 1046 C C . CYS A 1 126 ? 7.198 5.540 18.185 1.00 73.81 126 CYS A C 1
ATOM 1048 O O . CYS A 1 126 ? 6.875 4.369 18.002 1.00 73.81 126 CYS A O 1
ATOM 1050 N N . LYS A 1 127 ? 6.734 6.259 19.208 1.00 75.94 127 LYS A N 1
ATOM 1051 C CA . LYS A 1 127 ? 5.673 5.801 20.108 1.00 75.94 127 LYS A CA 1
ATOM 1052 C C . LYS A 1 127 ? 4.365 6.486 19.739 1.00 75.94 127 LYS A C 1
ATOM 1054 O O . LYS A 1 127 ? 4.378 7.643 19.318 1.00 75.94 127 LYS A O 1
ATOM 1059 N N . GLU A 1 128 ? 3.257 5.774 19.904 1.00 61.41 128 GLU A N 1
ATOM 1060 C CA . GLU A 1 128 ? 1.938 6.401 19.927 1.00 61.41 128 GLU A CA 1
ATOM 1061 C C . GLU A 1 128 ? 1.887 7.342 21.142 1.00 61.41 128 GLU A C 1
ATOM 1063 O O . GLU A 1 128 ? 2.277 6.951 22.247 1.00 61.41 128 GLU A O 1
ATOM 1068 N N . ASN A 1 129 ? 1.518 8.602 20.902 1.00 44.56 129 ASN A N 1
ATOM 1069 C CA . ASN A 1 129 ? 1.317 9.614 21.941 1.00 44.56 129 ASN A CA 1
ATOM 1070 C C . ASN A 1 129 ? -0.124 9.583 22.435 1.00 44.56 129 ASN A C 1
ATOM 1072 O O . ASN A 1 129 ? -1.011 9.458 21.562 1.00 44.56 129 ASN A O 1
#

Radius of gyration: 29.46 Å; chains: 1; bounding box: 54×44×82 Å

Foldseek 3Di:
DVVVVVVVVVVVVVVVVVVVVVVVVVVVVCVVVPDDPVPDPDDDDDDDDDDPDVVVVCVCVDPVQWDDDVPNPVDIDGPPPCVVVDPDDDPDDPPPDPPPVPDDPVNVVVVCVVCVVVVVCVVVVPDDD

Secondary structure (DSSP, 8-state):
-HHHHHHHHHHHHHHHHHHHHHHHHHHHHHHHH---TTS--------------HHHHHHHSSTTTEEEETTEEEEEEETT-GGGG-S---------S---TT--HHHHHHHHHHHHHHHHHHHTT----

Organism: NCBI:txid1093978

pLDDT: mean 79.31, std 11.86, range [44.56, 95.81]

Sequence (129 aa):
MWHEARRQERKIRGIMVDFKRRADRRREFYEKIKQDPTQFLRMYGRPVKIHLDPAVAMAAEGPQSMMPWQGDATNMIDRFDVRANLDLIPPYVPDRSNLSDALDEEERFGNYERYRTLVENEAAGCKEN